Protein AF-A0A6G1WRF9-F1 (afdb_monomer)

Sequence (83 aa):
MTEEQKLTLEQSVRDVLQDFDQSGTAFTASMLVSALRESGTGADERLLDEPDIEAFVTDFVTRRRDELDEGDDPRAATEPPDG

Radius of gyration: 16.87 Å; Cα contacts (8 Å, |Δi|>4): 42; chains: 1; bounding box: 60×20×32 Å

Foldseek 3Di:
DDPQLVVQLLVLLVVLVVVCVVVVHDDDLVRSLVVSCVVVRRHDNVNSPDPCSSVVSRVSVVVVVVVVVVVPPPVVPDDDPDD

Solvent-accessible surface area (backbone atoms only — not comparable to full-atom values): 5058 Å² total; per-residue (Å²): 135,55,72,68,56,46,54,38,37,54,51,40,54,49,53,56,48,50,51,34,60,75,67,70,49,92,79,49,58,70,54,52,56,51,49,51,63,72,64,61,53,76,48,55,73,72,55,71,68,37,80,62,40,61,56,50,50,38,51,52,52,50,52,54,48,48,62,58,48,67,71,62,58,78,75,84,74,71,77,80,81,84,133

Secondary structure (DSSP, 8-state):
--HHHHHHHHHHHHHHHHHHHHHT----HHHHHHHHHHHT-SS-HHHHTSHHHHHHHHHHHHHHHHHHHTTS-GGGG------

pLDDT: mean 76.24, std 11.96, range [43.34, 87.62]

Nearest PDB structures (foldseek):
  2lbf-assembly1_A  TM=3.520E-01  e=4.020E+00  Homo sapiens
  2gf4-assembly1_B-2  TM=3.933E-01  e=8.586E+00  Halobacterium salinarum NRC-1

Organism: NCBI:txid110321

Structure (mmCIF, N/CA/C/O backbone):
data_AF-A0A6G1WRF9-F1
#
_entry.id   AF-A0A6G1WRF9-F1
#
loop_
_atom_site.group_PDB
_atom_site.id
_atom_site.type_symbol
_atom_site.label_atom_id
_atom_site.label_alt_id
_atom_site.label_comp_id
_atom_site.label_asym_id
_atom_site.label_entity_id
_atom_site.label_seq_id
_atom_site.pdbx_PDB_ins_code
_atom_site.Cartn_x
_atom_site.Cartn_y
_atom_site.Cartn_z
_atom_site.occupancy
_atom_site.B_iso_or_equiv
_atom_site.auth_seq_id
_atom_site.auth_comp_id
_atom_site.auth_asym_id
_atom_site.auth_atom_id
_atom_site.pdbx_PDB_model_num
ATOM 1 N N . MET A 1 1 ? -4.312 0.103 12.478 1.00 72.12 1 MET A N 1
ATOM 2 C CA . MET A 1 1 ? -4.337 -1.280 11.944 1.00 72.12 1 MET A CA 1
ATOM 3 C C . MET A 1 1 ? -3.977 -2.333 12.983 1.00 72.12 1 MET A C 1
ATOM 5 O O . MET A 1 1 ? -2.995 -2.163 13.699 1.00 72.12 1 MET A O 1
ATOM 9 N N . THR A 1 2 ? -4.743 -3.426 13.034 1.00 84.88 2 THR A N 1
ATOM 10 C CA . THR A 1 2 ? -4.360 -4.679 13.715 1.00 84.88 2 THR A CA 1
ATOM 11 C C . THR A 1 2 ? -3.453 -5.540 12.823 1.00 84.88 2 THR A C 1
ATOM 13 O O . THR A 1 2 ? -3.371 -5.309 11.617 1.00 84.88 2 THR A O 1
ATOM 16 N N . GLU A 1 3 ? -2.780 -6.548 13.390 1.00 85.81 3 GLU A N 1
ATOM 17 C CA . GLU A 1 3 ? -1.949 -7.488 12.613 1.00 85.81 3 GLU A CA 1
ATOM 18 C C . GLU A 1 3 ? -2.758 -8.247 11.552 1.00 85.81 3 GLU A C 1
ATOM 20 O O . GLU A 1 3 ? -2.311 -8.374 10.417 1.00 85.81 3 GLU A O 1
ATOM 25 N N . GLU A 1 4 ? -3.977 -8.681 11.877 1.00 85.25 4 GLU A N 1
ATOM 26 C CA . GLU A 1 4 ? -4.864 -9.367 10.927 1.00 85.25 4 GLU A CA 1
ATOM 27 C C . GLU A 1 4 ? -5.268 -8.459 9.757 1.00 85.25 4 GLU A C 1
ATOM 29 O O . GLU A 1 4 ? -5.248 -8.880 8.598 1.00 85.25 4 GLU A O 1
ATOM 34 N N . GLN A 1 5 ? -5.573 -7.188 10.040 1.00 80.94 5 GLN A N 1
ATOM 35 C CA . GLN A 1 5 ? -5.868 -6.187 9.008 1.00 80.94 5 GLN A CA 1
ATOM 36 C C . GLN A 1 5 ? -4.645 -5.911 8.135 1.00 80.94 5 GLN A C 1
ATOM 38 O O . GLN A 1 5 ? -4.780 -5.727 6.928 1.00 80.94 5 GLN A O 1
ATOM 43 N N . LYS A 1 6 ? -3.450 -5.916 8.734 1.00 83.06 6 LYS A N 1
ATOM 44 C CA . LYS A 1 6 ? -2.187 -5.758 8.016 1.00 83.06 6 LYS A CA 1
ATOM 45 C C . LYS A 1 6 ? -1.926 -6.900 7.055 1.00 83.06 6 LYS A C 1
ATOM 47 O O . LYS A 1 6 ?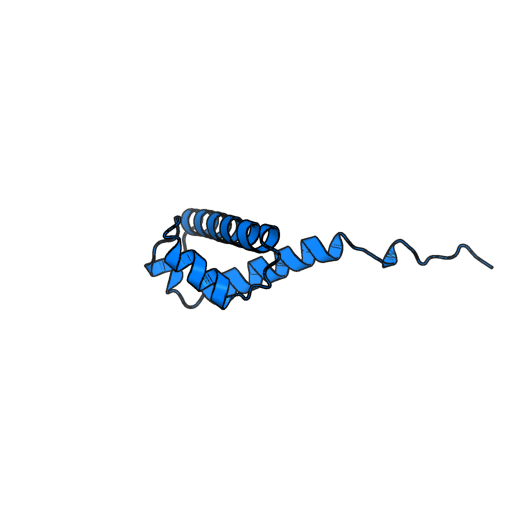 -1.740 -6.646 5.873 1.00 83.06 6 LYS A O 1
ATOM 52 N N . LEU A 1 7 ? -2.014 -8.135 7.533 1.00 86.19 7 LEU A N 1
ATOM 53 C CA . LEU A 1 7 ? -1.836 -9.319 6.697 1.00 86.19 7 LEU A CA 1
ATOM 54 C C . LEU A 1 7 ? -2.858 -9.367 5.558 1.00 86.19 7 LEU A C 1
ATOM 56 O O . LEU A 1 7 ? -2.500 -9.676 4.424 1.00 86.19 7 LEU A O 1
ATOM 60 N N . THR A 1 8 ? -4.112 -9.014 5.846 1.00 85.12 8 THR A N 1
ATOM 61 C CA . THR A 1 8 ? -5.171 -8.963 4.830 1.00 85.12 8 THR A CA 1
ATOM 62 C C . THR A 1 8 ? -4.869 -7.908 3.769 1.00 85.12 8 THR A C 1
ATOM 64 O O . THR A 1 8 ? -4.932 -8.204 2.580 1.00 85.12 8 THR A O 1
ATOM 67 N N . LEU A 1 9 ? -4.464 -6.703 4.180 1.00 84.56 9 LEU A N 1
ATOM 68 C CA . LEU A 1 9 ? -4.084 -5.643 3.253 1.00 84.56 9 LEU A CA 1
ATOM 69 C C . LEU A 1 9 ? -2.856 -6.030 2.416 1.00 84.56 9 LEU A C 1
ATOM 71 O O . LEU A 1 9 ? -2.870 -5.837 1.207 1.00 84.56 9 LEU A O 1
ATOM 75 N N . GLU A 1 10 ? -1.817 -6.604 3.026 1.00 87.00 10 GLU A N 1
ATOM 76 C CA . GLU A 1 10 ? -0.623 -7.089 2.316 1.00 87.00 10 GLU A CA 1
ATOM 77 C C . GLU A 1 10 ? -0.977 -8.128 1.251 1.00 87.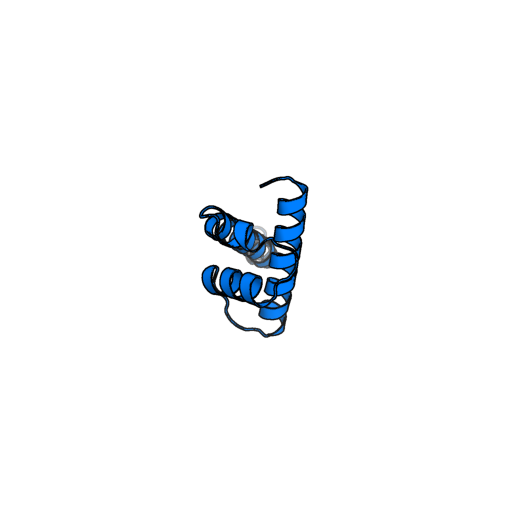00 10 GLU A C 1
ATOM 79 O O . GLU A 1 10 ? -0.448 -8.089 0.138 1.00 87.00 10 GLU A O 1
ATOM 84 N N . GLN A 1 11 ? -1.888 -9.048 1.578 1.00 87.25 11 GLN A N 1
ATOM 85 C CA . GLN A 1 11 ? -2.371 -10.056 0.643 1.00 87.25 11 GLN A CA 1
ATOM 86 C C . GLN A 1 11 ? -3.116 -9.409 -0.530 1.00 87.25 11 GLN A C 1
ATOM 88 O O . GLN A 1 11 ? -2.804 -9.721 -1.677 1.00 87.25 11 GLN A O 1
ATOM 93 N N . SER A 1 12 ? -4.031 -8.475 -0.259 1.00 87.06 12 SER A N 1
ATOM 94 C CA . SER A 1 12 ? -4.781 -7.771 -1.303 1.00 87.06 12 SER A CA 1
ATOM 95 C C . SER A 1 12 ? -3.872 -6.923 -2.193 1.00 87.06 12 SER A C 1
ATOM 97 O O . SER A 1 12 ? -3.998 -6.958 -3.413 1.00 87.06 12 SER A O 1
ATOM 99 N N . VAL A 1 13 ? -2.916 -6.193 -1.607 1.00 86.25 13 VAL A N 1
ATOM 100 C CA . VAL A 1 13 ? -1.927 -5.398 -2.356 1.00 86.25 13 VAL A CA 1
ATOM 101 C C . VAL A 1 13 ? -1.106 -6.302 -3.269 1.00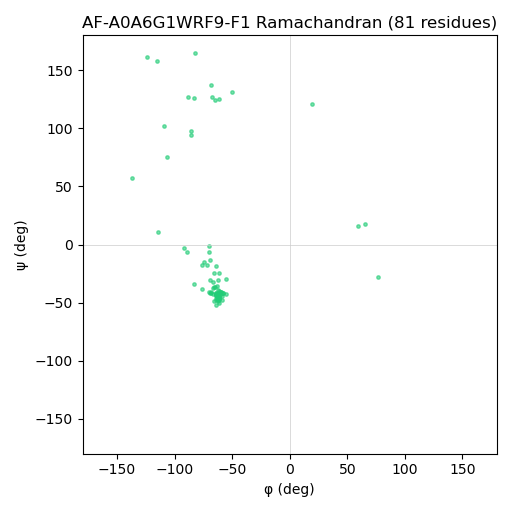 86.25 13 VAL A C 1
ATOM 103 O O . VAL A 1 13 ? -0.879 -5.952 -4.423 1.00 86.25 13 VAL A O 1
ATOM 106 N N . ARG A 1 14 ? -0.689 -7.478 -2.782 1.00 86.19 14 ARG A N 1
ATOM 107 C CA . ARG A 1 14 ? 0.048 -8.464 -3.581 1.00 86.19 14 ARG A CA 1
ATOM 108 C C . ARG A 1 14 ? -0.783 -9.013 -4.740 1.00 86.19 14 ARG A C 1
ATOM 110 O O . ARG A 1 14 ? -0.232 -9.156 -5.825 1.00 86.19 14 ARG A O 1
ATOM 117 N N . ASP A 1 15 ? -2.053 -9.327 -4.510 1.00 87.06 15 ASP A N 1
ATOM 118 C CA . ASP A 1 15 ? -2.954 -9.868 -5.534 1.00 87.06 15 ASP A CA 1
ATOM 119 C C . ASP A 1 15 ? -3.135 -8.871 -6.687 1.00 87.06 15 ASP A C 1
ATOM 121 O O . ASP A 1 15 ? -2.850 -9.185 -7.842 1.00 87.06 15 ASP A O 1
ATOM 125 N N . VAL A 1 16 ? -3.452 -7.617 -6.349 1.00 86.56 16 VAL A N 1
ATOM 126 C CA . VAL A 1 16 ? -3.586 -6.531 -7.328 1.00 86.56 16 VAL A CA 1
ATOM 127 C C . VAL A 1 16 ? -2.257 -6.259 -8.041 1.00 86.56 16 VAL A C 1
ATOM 129 O O . VAL A 1 16 ? -2.228 -6.098 -9.257 1.00 86.56 16 VAL A O 1
ATOM 132 N N . LEU A 1 17 ? -1.135 -6.238 -7.313 1.00 84.81 17 LEU A N 1
ATOM 133 C CA . LEU A 1 17 ? 0.194 -6.085 -7.913 1.00 84.81 17 LEU A CA 1
ATOM 134 C C . LEU A 1 17 ? 0.512 -7.173 -8.934 1.00 84.81 17 LEU A C 1
ATOM 136 O O . LEU A 1 17 ? 1.085 -6.878 -9.978 1.00 84.81 17 LEU A O 1
ATOM 140 N N . GLN A 1 18 ? 0.163 -8.420 -8.626 1.00 84.31 18 GLN A N 1
ATOM 141 C CA . GLN A 1 18 ? 0.402 -9.544 -9.517 1.00 84.31 18 GLN A CA 1
ATOM 142 C C . GLN A 1 18 ? -0.434 -9.427 -10.799 1.00 84.31 18 GLN A C 1
ATOM 144 O O . GLN A 1 18 ? 0.068 -9.756 -11.870 1.00 84.31 18 GLN A O 1
ATOM 149 N N . ASP A 1 19 ? -1.665 -8.917 -10.713 1.00 85.94 19 ASP A N 1
ATOM 150 C CA . ASP A 1 19 ? -2.498 -8.636 -11.889 1.00 85.94 19 ASP A CA 1
ATOM 151 C C . ASP A 1 19 ? -1.860 -7.566 -12.797 1.00 85.94 19 ASP A C 1
ATOM 153 O O . ASP A 1 19 ? -1.715 -7.768 -14.005 1.00 85.94 19 ASP A O 1
ATOM 157 N N . PHE A 1 20 ? -1.363 -6.468 -12.212 1.00 83.44 20 PHE A N 1
ATOM 158 C CA . PHE A 1 20 ? -0.649 -5.427 -12.962 1.00 83.44 20 PHE A CA 1
ATOM 159 C C . PHE A 1 20 ? 0.643 -5.938 -13.615 1.00 83.44 20 PHE A C 1
ATOM 161 O O . PHE A 1 20 ? 0.907 -5.610 -14.776 1.00 83.44 20 PHE A O 1
ATOM 168 N N . ASP A 1 21 ? 1.424 -6.742 -12.889 1.00 82.31 21 ASP A N 1
ATOM 169 C CA . ASP A 1 21 ? 2.658 -7.362 -13.384 1.00 82.31 21 ASP A CA 1
ATOM 170 C C . ASP A 1 21 ? 2.377 -8.294 -14.573 1.00 82.31 21 ASP A C 1
ATOM 172 O O . ASP A 1 21 ? 2.988 -8.155 -15.633 1.00 82.31 21 ASP A O 1
ATOM 176 N N . GLN A 1 22 ? 1.363 -9.161 -14.459 1.00 82.94 22 GLN A N 1
ATOM 177 C CA . GLN A 1 22 ? 0.927 -10.042 -15.549 1.00 82.94 22 GLN A CA 1
ATOM 178 C C . GLN A 1 22 ? 0.393 -9.274 -16.761 1.00 82.94 22 GLN A C 1
ATOM 180 O O . GLN A 1 22 ? 0.597 -9.688 -17.904 1.00 82.94 22 GLN A O 1
ATOM 185 N N . SER A 1 23 ? -0.285 -8.155 -16.518 1.00 83.19 23 SER A N 1
ATOM 186 C CA . SER A 1 23 ? 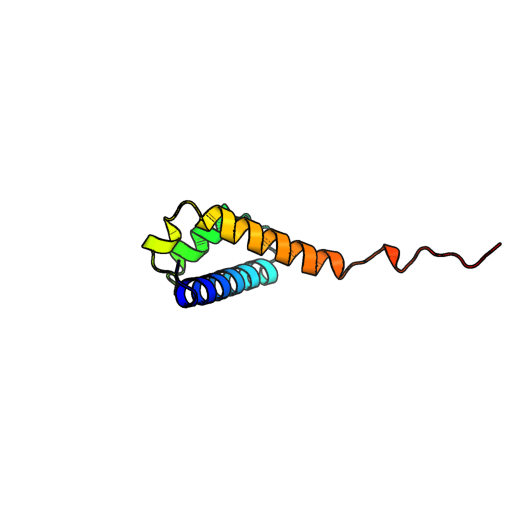-0.792 -7.260 -17.556 1.00 83.19 23 SER A CA 1
ATOM 187 C C . SER A 1 23 ? 0.330 -6.475 -18.259 1.00 83.19 23 SER A C 1
ATOM 189 O O . SER A 1 23 ? 0.127 -5.943 -19.351 1.00 83.19 23 SER A O 1
ATOM 191 N N . GLY A 1 24 ? 1.527 -6.390 -17.661 1.00 77.62 24 GLY A N 1
ATOM 192 C CA . GLY A 1 24 ? 2.632 -5.560 -18.152 1.00 77.62 24 GLY A CA 1
ATOM 193 C C . GLY A 1 24 ? 2.323 -4.060 -18.096 1.00 77.62 24 GLY A C 1
ATOM 194 O O . GLY A 1 24 ? 2.962 -3.256 -18.780 1.00 77.62 24 GLY A O 1
ATOM 195 N N . THR A 1 25 ? 1.315 -3.676 -17.312 1.00 82.06 25 THR A N 1
ATOM 196 C CA . THR A 1 25 ? 0.856 -2.294 -17.204 1.00 82.06 25 THR A CA 1
ATOM 197 C C . THR A 1 25 ? 1.656 -1.585 -16.121 1.00 82.06 25 THR A C 1
ATOM 199 O O . THR A 1 25 ? 1.713 -2.033 -14.978 1.00 82.06 25 THR A O 1
ATOM 202 N N . ALA A 1 26 ? 2.253 -0.442 -16.464 1.00 79.50 26 ALA A N 1
ATOM 203 C CA . ALA A 1 26 ? 2.887 0.416 -15.473 1.00 79.50 26 ALA A CA 1
ATOM 204 C C . ALA A 1 26 ? 1.838 0.889 -14.458 1.00 79.50 26 ALA A C 1
ATOM 206 O O . ALA A 1 26 ? 0.826 1.483 -14.832 1.00 79.50 26 ALA A O 1
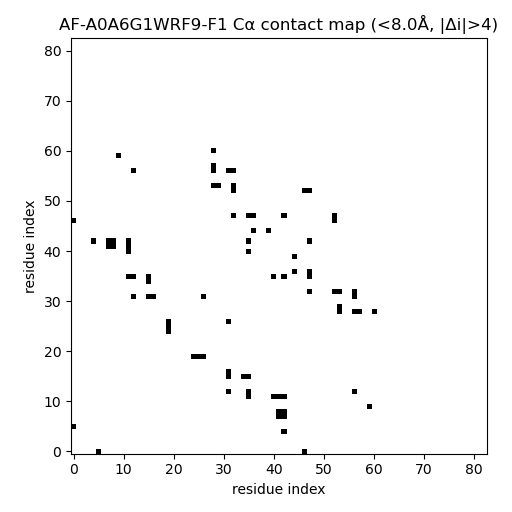ATOM 207 N N . PHE A 1 27 ? 2.098 0.644 -13.180 1.00 79.12 27 PHE A N 1
ATOM 208 C CA . PHE A 1 27 ? 1.201 1.008 -12.093 1.00 79.12 27 PHE A CA 1
ATOM 209 C C . PHE A 1 27 ? 1.844 2.059 -11.184 1.00 79.12 27 PHE A C 1
ATOM 211 O O . PHE A 1 27 ? 3.064 2.219 -11.125 1.00 79.12 27 PHE A O 1
ATOM 218 N N . THR A 1 28 ? 1.005 2.792 -10.459 1.00 83.25 28 THR A N 1
ATOM 219 C CA . THR A 1 28 ? 1.417 3.752 -9.426 1.00 83.25 28 THR A CA 1
ATOM 220 C C . THR A 1 28 ? 0.746 3.404 -8.101 1.00 83.25 28 THR A C 1
ATOM 222 O O . THR A 1 28 ? -0.272 2.710 -8.083 1.00 83.25 28 THR A O 1
ATOM 225 N N . ALA A 1 29 ? 1.279 3.902 -6.980 1.00 81.25 29 ALA A N 1
ATOM 226 C CA . ALA A 1 29 ? 0.683 3.673 -5.661 1.00 81.25 29 ALA A CA 1
ATOM 227 C C . ALA A 1 29 ? -0.794 4.112 -5.607 1.00 81.25 29 ALA A C 1
ATOM 229 O O . ALA A 1 29 ? -1.644 3.358 -5.143 1.00 81.25 29 ALA A O 1
ATOM 230 N N . SER A 1 30 ? -1.138 5.271 -6.178 1.00 81.69 30 SER A N 1
ATOM 231 C CA . SER A 1 30 ? -2.526 5.751 -6.223 1.00 81.69 30 SER A CA 1
ATOM 232 C C . SER A 1 30 ? -3.442 4.883 -7.103 1.00 81.69 30 SER A C 1
ATOM 234 O O . SER A 1 30 ? -4.627 4.738 -6.791 1.00 81.69 30 SER A O 1
ATOM 236 N N . MET A 1 31 ? -2.920 4.272 -8.180 1.00 86.38 31 MET A N 1
ATOM 237 C CA . MET A 1 31 ? -3.678 3.292 -8.978 1.00 86.38 31 MET A CA 1
ATOM 238 C C . MET A 1 31 ? -3.929 2.006 -8.192 1.00 86.38 31 MET A C 1
ATOM 240 O O . MET A 1 31 ? -5.043 1.496 -8.220 1.00 86.38 31 MET A O 1
ATOM 244 N N . LEU A 1 32 ? -2.933 1.525 -7.446 1.00 84.62 32 LEU A N 1
ATOM 245 C CA . LEU A 1 32 ? -3.076 0.363 -6.568 1.00 84.62 32 LEU A CA 1
ATOM 246 C C . LEU A 1 32 ? -4.111 0.597 -5.471 1.00 84.62 32 LEU A C 1
ATOM 248 O O . LEU A 1 32 ? -4.985 -0.239 -5.284 1.00 84.62 32 LEU A O 1
ATOM 252 N N . VAL A 1 33 ? -4.070 1.745 -4.788 1.00 84.38 33 VAL A N 1
ATOM 253 C CA . VAL A 1 33 ? -5.079 2.097 -3.773 1.00 84.38 33 VAL A CA 1
ATOM 254 C C . VAL A 1 33 ? -6.477 2.164 -4.393 1.00 84.38 33 VAL A C 1
ATOM 256 O O . VAL A 1 33 ? -7.435 1.653 -3.813 1.00 84.38 33 VAL A O 1
ATOM 259 N N . SER A 1 34 ? -6.601 2.729 -5.597 1.00 85.75 34 SER A N 1
ATOM 260 C CA . SER A 1 34 ? -7.881 2.779 -6.315 1.00 85.75 34 SER A CA 1
ATOM 261 C C . SER A 1 34 ? -8.386 1.381 -6.685 1.00 85.75 34 SER A C 1
ATOM 263 O O . SER A 1 34 ? -9.555 1.080 -6.463 1.00 85.75 34 SER A O 1
ATOM 265 N N . ALA A 1 35 ? -7.506 0.509 -7.181 1.00 85.94 35 ALA A N 1
ATOM 266 C CA . ALA A 1 35 ? -7.835 -0.869 -7.532 1.00 85.94 35 ALA A CA 1
ATOM 267 C C . ALA A 1 35 ? -8.195 -1.714 -6.300 1.00 85.94 35 ALA A C 1
ATOM 269 O O . ALA A 1 35 ? -9.137 -2.495 -6.347 1.00 85.94 35 ALA A O 1
ATOM 270 N N . LEU A 1 36 ? -7.518 -1.512 -5.166 1.00 84.88 36 LEU A N 1
ATOM 271 C CA . LEU A 1 36 ? -7.867 -2.149 -3.891 1.00 84.88 36 LEU A CA 1
ATOM 272 C C . LEU A 1 36 ? -9.265 -1.743 -3.423 1.00 84.88 36 LEU A C 1
ATOM 274 O O . LEU A 1 36 ? -10.027 -2.583 -2.947 1.00 84.88 36 LEU A O 1
ATOM 278 N N . ARG A 1 37 ? -9.611 -0.464 -3.604 1.00 83.19 37 ARG A N 1
ATOM 279 C CA . ARG A 1 37 ? -10.931 0.075 -3.271 1.00 83.19 37 ARG A CA 1
ATOM 280 C C . ARG A 1 37 ? -12.026 -0.474 -4.182 1.00 83.19 37 ARG A C 1
ATOM 282 O O . ARG A 1 37 ? -13.102 -0.800 -3.696 1.00 83.19 37 ARG A O 1
ATOM 289 N N . GLU A 1 38 ? -11.750 -0.588 -5.479 1.00 82.62 38 GLU A N 1
ATOM 290 C CA . GLU A 1 38 ? -12.688 -1.133 -6.468 1.00 82.62 38 GLU A CA 1
ATOM 291 C C . GLU A 1 38 ? -12.892 -2.643 -6.302 1.00 82.62 38 GLU A C 1
ATOM 293 O O . GLU A 1 38 ? -14.015 -3.136 -6.384 1.00 82.62 38 GLU A O 1
ATOM 298 N N . SER A 1 39 ? -11.811 -3.371 -6.021 1.00 75.19 39 SER A N 1
ATOM 299 C CA . SER A 1 39 ? -11.819 -4.824 -5.871 1.00 75.19 39 SER A CA 1
ATOM 300 C C . SER A 1 39 ? -12.640 -5.276 -4.655 1.00 75.19 39 SER A C 1
ATOM 302 O O . SER A 1 39 ? -13.138 -6.399 -4.629 1.00 75.19 39 SER A O 1
ATOM 304 N N . GLY A 1 40 ? -12.805 -4.420 -3.635 1.00 68.31 40 GLY A N 1
ATOM 305 C CA . GLY A 1 40 ? -13.530 -4.770 -2.405 1.00 68.31 40 GLY A CA 1
ATOM 306 C C . GLY A 1 40 ? -12.913 -5.966 -1.665 1.00 68.31 40 GLY A C 1
ATOM 307 O O . GLY A 1 40 ? -13.553 -6.592 -0.818 1.00 68.31 40 GLY A O 1
ATOM 308 N N . THR A 1 41 ? -11.673 -6.317 -2.012 1.00 60.50 41 THR A N 1
ATOM 309 C CA . THR A 1 41 ? -11.019 -7.549 -1.590 1.00 60.50 41 THR A CA 1
ATOM 310 C C . THR A 1 41 ? -10.374 -7.326 -0.229 1.00 60.50 41 THR A C 1
ATOM 312 O O . THR A 1 41 ? -9.259 -6.823 -0.111 1.00 60.50 41 THR A O 1
ATOM 315 N N . GLY A 1 42 ? -11.107 -7.6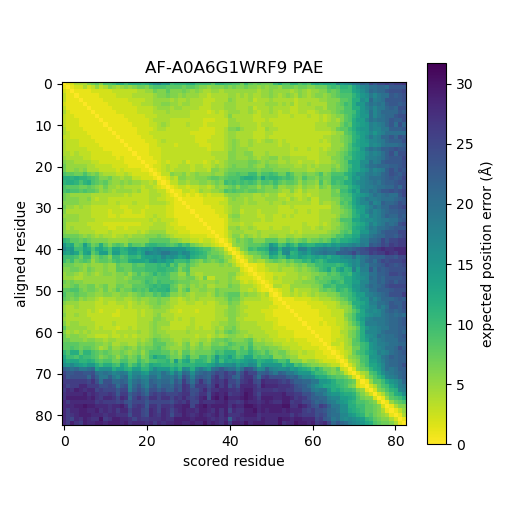85 0.823 1.00 58.38 42 GLY A N 1
ATOM 316 C CA . GLY A 1 42 ? -10.585 -8.006 2.157 1.00 58.38 42 GLY A CA 1
ATOM 317 C C . GLY A 1 42 ? -10.167 -6.839 3.057 1.00 58.38 42 GLY A C 1
ATOM 318 O O . GLY A 1 42 ? -10.264 -6.972 4.274 1.00 58.38 42 GLY A O 1
ATOM 319 N N . ALA A 1 43 ? -9.740 -5.700 2.514 1.00 64.25 43 ALA A N 1
ATOM 320 C CA . ALA A 1 43 ? -9.466 -4.517 3.323 1.0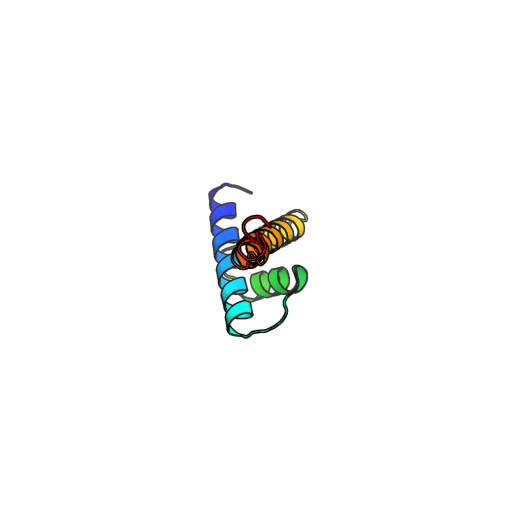0 64.25 43 ALA A CA 1
ATOM 321 C C . ALA A 1 43 ? -10.772 -3.754 3.583 1.00 64.25 43 ALA A C 1
ATOM 323 O O . ALA A 1 43 ? -11.489 -3.407 2.646 1.00 64.25 43 ALA A O 1
ATOM 324 N N . ASP A 1 44 ? -11.079 -3.489 4.855 1.00 71.81 44 ASP A N 1
ATOM 325 C CA . ASP A 1 44 ? -12.187 -2.615 5.250 1.00 71.81 44 ASP A CA 1
ATOM 326 C C . ASP A 1 44 ? -12.088 -1.289 4.469 1.00 71.81 44 ASP A C 1
ATOM 328 O O . ASP A 1 44 ? -11.023 -0.671 4.448 1.00 71.81 44 ASP A O 1
ATOM 332 N N . GLU A 1 45 ? -13.173 -0.807 3.854 1.00 72.19 45 GLU A N 1
ATOM 333 C CA . GLU A 1 45 ? -13.160 0.474 3.116 1.00 72.19 45 GLU A CA 1
ATOM 334 C C . GLU A 1 45 ? -12.677 1.637 3.993 1.00 72.19 45 GLU A C 1
ATOM 336 O O . GLU A 1 45 ? -12.066 2.585 3.506 1.00 72.19 45 GLU A O 1
ATOM 341 N N . ARG A 1 46 ? -12.920 1.542 5.307 1.00 76.06 46 ARG A N 1
ATOM 342 C CA . ARG A 1 46 ? -12.412 2.492 6.302 1.00 76.06 46 ARG A CA 1
ATOM 343 C C . ARG A 1 46 ? -10.908 2.413 6.504 1.00 76.06 46 ARG A C 1
ATOM 345 O O . ARG A 1 46 ? -10.309 3.427 6.830 1.00 76.06 46 ARG A O 1
ATOM 352 N N . LEU A 1 47 ? -10.328 1.228 6.330 1.00 77.19 47 LEU A N 1
ATOM 353 C CA . LEU A 1 47 ? -8.888 1.025 6.357 1.00 77.19 47 LEU A CA 1
ATOM 354 C C . LEU A 1 47 ? -8.259 1.745 5.168 1.00 77.19 47 LEU A C 1
ATOM 356 O O . LEU A 1 47 ? -7.340 2.519 5.359 1.00 77.19 47 LEU A O 1
ATOM 360 N N . LEU A 1 48 ? -8.810 1.553 3.963 1.00 77.44 48 LEU A N 1
ATOM 361 C CA . LEU A 1 48 ? -8.315 2.158 2.717 1.00 77.44 48 LEU A CA 1
ATOM 362 C C . LEU A 1 48 ? -8.406 3.693 2.684 1.00 77.44 48 LEU A C 1
ATOM 364 O O . LEU A 1 48 ? -7.737 4.318 1.865 1.00 77.44 48 LEU A O 1
ATOM 368 N N . ASP A 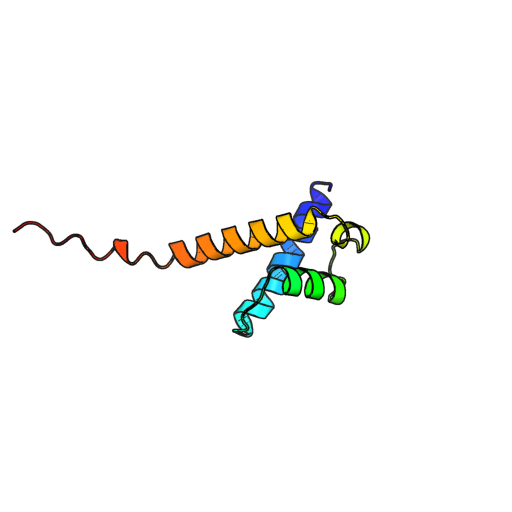1 49 ? -9.223 4.289 3.554 1.00 79.00 49 ASP A N 1
ATOM 369 C CA . ASP A 1 49 ? -9.344 5.742 3.723 1.00 79.00 49 ASP A CA 1
ATOM 370 C C . ASP A 1 49 ? -8.355 6.302 4.767 1.00 79.00 49 ASP A C 1
ATOM 372 O O . ASP A 1 49 ? -8.256 7.518 4.934 1.00 79.00 49 ASP A O 1
ATOM 376 N N . GLU A 1 50 ? -7.609 5.445 5.480 1.00 80.75 50 GLU A N 1
ATOM 377 C CA . GLU A 1 50 ? -6.581 5.912 6.410 1.00 80.75 50 GLU A CA 1
ATOM 378 C C . GLU A 1 50 ? -5.405 6.549 5.640 1.00 80.75 50 GLU A C 1
ATOM 380 O O . GLU A 1 50 ? -4.928 5.988 4.647 1.00 80.75 50 GLU A O 1
ATOM 385 N N . PRO A 1 51 ? -4.873 7.694 6.111 1.00 75.94 51 PRO A N 1
ATOM 386 C CA . PRO A 1 51 ? -3.763 8.383 5.448 1.00 75.94 51 PRO A CA 1
ATOM 387 C C . PRO A 1 51 ? -2.488 7.527 5.381 1.00 75.94 51 PRO A C 1
ATOM 389 O O . PRO A 1 51 ? -1.662 7.705 4.488 1.00 75.94 51 PRO A O 1
ATOM 392 N N . ASP A 1 52 ? -2.340 6.571 6.297 1.00 80.94 52 ASP A N 1
ATOM 393 C CA . ASP A 1 52 ? -1.211 5.647 6.354 1.00 80.94 52 ASP A CA 1
ATOM 394 C C . ASP A 1 52 ? -1.249 4.555 5.269 1.00 80.94 52 ASP A C 1
ATOM 396 O O . ASP A 1 52 ? -0.217 3.936 5.008 1.00 80.94 52 ASP A O 1
ATOM 400 N N . ILE A 1 53 ? -2.382 4.319 4.589 1.00 83.19 53 ILE A N 1
ATOM 401 C CA . ILE A 1 53 ? -2.464 3.286 3.541 1.00 83.19 53 ILE A CA 1
ATOM 402 C C . ILE A 1 53 ? -1.656 3.652 2.314 1.00 83.19 53 ILE A C 1
ATOM 404 O O . ILE A 1 53 ? -0.962 2.797 1.772 1.00 83.19 53 ILE A O 1
ATOM 408 N N . GLU A 1 54 ? -1.704 4.908 1.875 1.00 83.62 54 GLU A N 1
ATOM 409 C CA . GLU A 1 54 ? -0.919 5.326 0.715 1.00 83.62 54 GLU A CA 1
ATOM 410 C C . GLU A 1 54 ? 0.581 5.145 0.984 1.00 83.62 54 GLU A C 1
ATOM 412 O O . GLU A 1 54 ? 1.304 4.610 0.139 1.00 83.62 54 GLU A O 1
ATOM 417 N N . ALA A 1 55 ? 1.034 5.499 2.191 1.00 85.75 55 ALA A N 1
ATOM 418 C CA . ALA A 1 55 ? 2.409 5.281 2.625 1.00 85.75 55 ALA A CA 1
ATOM 419 C C . ALA A 1 55 ? 2.751 3.785 2.704 1.00 85.75 55 ALA A C 1
ATOM 421 O O . ALA A 1 55 ? 3.801 3.373 2.214 1.00 85.75 55 ALA A O 1
ATOM 422 N N . PHE A 1 56 ? 1.851 2.964 3.252 1.00 86.25 56 PHE A N 1
ATOM 423 C CA . PHE A 1 56 ? 2.026 1.517 3.359 1.00 86.25 56 PHE A CA 1
ATOM 424 C C . PHE A 1 56 ? 2.137 0.832 1.992 1.00 86.25 56 PHE A C 1
ATOM 426 O O . PHE A 1 56 ? 3.058 0.054 1.758 1.00 86.25 56 PHE A O 1
ATOM 433 N N . VAL A 1 57 ? 1.217 1.137 1.074 1.00 85.81 57 VAL A N 1
ATOM 434 C CA . VAL A 1 57 ? 1.219 0.591 -0.288 1.00 85.81 57 VAL A CA 1
ATOM 435 C C . VAL A 1 57 ? 2.463 1.057 -1.037 1.00 85.81 57 VAL A C 1
ATOM 437 O O . VAL A 1 57 ? 3.107 0.250 -1.701 1.00 85.81 57 VAL A O 1
ATOM 440 N N . THR A 1 58 ? 2.852 2.326 -0.891 1.00 86.75 58 THR A N 1
ATOM 441 C CA . THR A 1 58 ? 4.077 2.859 -1.506 1.00 86.75 58 THR A CA 1
ATOM 442 C C . THR A 1 58 ? 5.327 2.143 -0.994 1.00 86.75 58 THR A C 1
ATOM 444 O O . THR A 1 58 ? 6.164 1.741 -1.803 1.00 86.75 58 THR A O 1
ATOM 447 N N . ASP A 1 59 ? 5.453 1.946 0.321 1.00 87.62 59 ASP A N 1
ATOM 448 C CA . ASP A 1 59 ? 6.574 1.222 0.932 1.00 87.62 59 ASP A CA 1
ATOM 449 C C . ASP A 1 59 ? 6.621 -0.236 0.457 1.00 87.62 59 ASP A C 1
ATOM 451 O O . ASP A 1 59 ? 7.656 -0.701 -0.021 1.00 87.62 59 ASP A O 1
ATOM 455 N N . PHE A 1 60 ? 5.475 -0.927 0.473 1.00 85.56 60 PHE A N 1
ATOM 456 C CA . PHE A 1 60 ? 5.361 -2.312 0.020 1.00 85.56 60 PHE A CA 1
ATOM 457 C C . PHE A 1 60 ? 5.775 -2.470 -1.445 1.00 85.56 60 PHE A C 1
ATOM 459 O O . PHE A 1 60 ? 6.576 -3.342 -1.773 1.00 85.56 60 PHE A O 1
ATOM 466 N N . VAL A 1 61 ? 5.263 -1.609 -2.327 1.00 82.56 61 VAL A N 1
ATOM 467 C CA . VAL A 1 61 ? 5.610 -1.588 -3.754 1.00 82.56 61 VAL A CA 1
ATOM 468 C C . VAL A 1 61 ? 7.091 -1.312 -3.954 1.00 82.56 61 VAL A C 1
ATOM 470 O O . VAL A 1 61 ? 7.732 -1.986 -4.755 1.00 82.56 61 VAL A O 1
ATOM 473 N N . THR A 1 62 ? 7.633 -0.325 -3.240 1.00 84.81 62 THR A N 1
ATOM 474 C CA . THR A 1 62 ? 9.041 0.064 -3.363 1.00 84.81 62 THR A CA 1
ATOM 475 C C . THR A 1 62 ? 9.938 -1.094 -2.963 1.00 84.81 62 THR A C 1
ATOM 477 O O . THR A 1 62 ? 10.821 -1.463 -3.728 1.00 84.81 62 THR A O 1
ATOM 480 N N . ARG A 1 63 ? 9.650 -1.730 -1.824 1.00 83.50 63 ARG A N 1
ATOM 481 C CA . ARG A 1 63 ? 10.372 -2.908 -1.344 1.00 83.50 63 ARG A CA 1
ATOM 482 C C . ARG A 1 63 ? 10.261 -4.080 -2.310 1.00 83.50 63 ARG A C 1
ATOM 484 O O . ARG A 1 63 ? 11.262 -4.708 -2.614 1.00 83.50 63 ARG A O 1
ATOM 491 N N . ARG A 1 64 ? 9.060 -4.347 -2.829 1.00 77.62 64 ARG A N 1
ATOM 492 C CA . ARG A 1 64 ? 8.823 -5.413 -3.810 1.00 77.62 64 ARG A CA 1
ATOM 493 C C . ARG A 1 64 ? 9.598 -5.171 -5.101 1.00 77.62 64 ARG A C 1
ATOM 495 O O . ARG A 1 64 ? 10.109 -6.116 -5.687 1.00 77.62 64 ARG A O 1
ATOM 502 N N . ARG A 1 65 ? 9.671 -3.916 -5.548 1.00 75.19 65 ARG A N 1
ATOM 503 C CA . ARG A 1 65 ? 10.453 -3.529 -6.720 1.00 75.19 65 ARG A CA 1
ATOM 504 C C . ARG A 1 65 ? 11.941 -3.708 -6.460 1.00 75.19 65 ARG A C 1
ATOM 506 O O . ARG A 1 65 ? 12.606 -4.243 -7.326 1.00 75.19 65 ARG A O 1
ATOM 513 N N . ASP A 1 66 ? 12.426 -3.318 -5.285 1.00 76.44 66 ASP A N 1
ATOM 514 C CA . ASP A 1 66 ? 13.815 -3.527 -4.861 1.00 76.44 66 ASP A CA 1
ATOM 515 C C . ASP A 1 66 ? 14.172 -5.024 -4.851 1.00 76.44 66 ASP A C 1
ATOM 517 O O . ASP A 1 66 ? 15.174 -5.413 -5.425 1.00 76.44 66 ASP A O 1
ATOM 521 N N . GLU A 1 67 ? 13.296 -5.891 -4.324 1.00 72.44 67 GLU A N 1
ATOM 522 C CA . GLU A 1 67 ? 13.479 -7.354 -4.360 1.00 72.44 67 GLU A CA 1
ATOM 523 C C . GLU A 1 67 ? 13.505 -7.936 -5.788 1.00 72.44 67 GLU A C 1
ATOM 525 O O . GLU A 1 67 ? 14.131 -8.969 -6.025 1.00 72.44 67 GLU A O 1
ATOM 530 N N . LEU A 1 68 ? 12.786 -7.321 -6.733 1.00 61.28 68 LEU A N 1
ATOM 531 C CA . LEU A 1 68 ? 12.752 -7.741 -8.140 1.00 61.28 68 LEU A CA 1
ATOM 532 C C . LEU A 1 68 ? 13.938 -7.178 -8.942 1.00 61.28 68 LEU A C 1
ATOM 534 O O . LEU A 1 68 ? 14.430 -7.860 -9.836 1.00 61.28 68 LEU A O 1
ATOM 538 N N . ASP A 1 69 ? 14.392 -5.966 -8.616 1.00 59.41 69 ASP A N 1
ATOM 539 C CA . ASP A 1 69 ? 15.538 -5.278 -9.225 1.00 59.41 69 ASP A CA 1
ATOM 540 C C . ASP A 1 69 ? 16.866 -5.873 -8.713 1.00 59.41 69 ASP A C 1
ATOM 542 O O . ASP A 1 69 ? 17.763 -6.131 -9.503 1.00 59.41 69 ASP A O 1
ATOM 546 N N . GLU A 1 70 ? 16.962 -6.233 -7.426 1.00 54.41 70 GLU A N 1
ATOM 547 C CA . GLU A 1 70 ? 18.126 -6.911 -6.819 1.00 54.41 70 GLU A CA 1
ATOM 548 C C . GLU A 1 70 ? 18.298 -8.368 -7.313 1.00 54.41 70 GLU A C 1
ATOM 550 O O . GLU A 1 70 ? 19.357 -8.974 -7.154 1.00 54.41 70 GLU A O 1
ATOM 555 N N . GLY A 1 71 ? 17.284 -8.941 -7.975 1.00 48.62 71 GLY A N 1
ATOM 556 C CA . GLY A 1 71 ? 17.402 -10.206 -8.711 1.00 48.62 71 GLY A CA 1
ATOM 557 C C . GLY A 1 71 ? 18.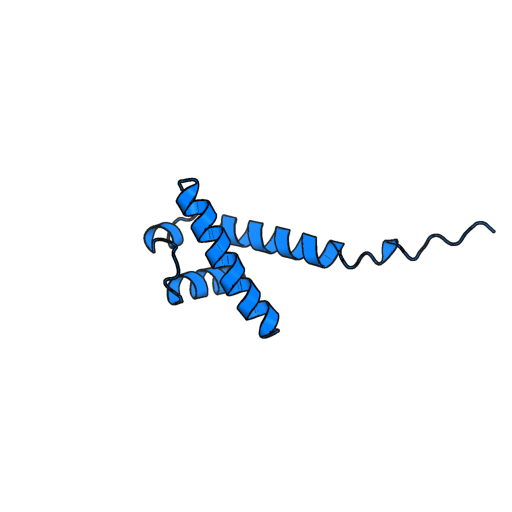122 -10.082 -10.063 1.00 48.62 71 GLY A C 1
ATOM 558 O O . GLY A 1 71 ? 18.591 -11.092 -10.595 1.00 48.62 71 GLY A O 1
ATOM 559 N N . ASP A 1 72 ? 18.233 -8.864 -10.600 1.00 43.34 72 ASP A N 1
ATOM 560 C CA . ASP A 1 72 ? 19.014 -8.508 -11.785 1.00 43.34 72 ASP A CA 1
ATOM 561 C C . ASP A 1 72 ? 20.247 -7.739 -11.304 1.00 43.34 72 ASP A C 1
ATOM 563 O O . ASP A 1 72 ? 20.318 -6.518 -11.345 1.00 43.34 72 ASP A O 1
ATOM 567 N N . ASP A 1 73 ? 21.219 -8.458 -10.749 1.00 49.62 73 ASP A N 1
ATOM 568 C CA . ASP A 1 73 ? 22.493 -7.875 -10.346 1.00 49.62 73 ASP A CA 1
ATOM 569 C C . ASP A 1 73 ? 23.441 -7.851 -11.569 1.00 49.62 73 ASP A C 1
ATOM 571 O O . ASP A 1 73 ? 24.092 -8.861 -11.865 1.00 49.62 73 ASP A O 1
ATOM 575 N N . PRO A 1 74 ? 23.597 -6.733 -12.315 1.00 49.34 74 PRO A N 1
ATOM 576 C CA . PRO A 1 74 ? 24.640 -6.632 -13.332 1.00 49.34 74 PRO A CA 1
ATOM 577 C C . PRO A 1 74 ? 26.048 -6.538 -12.720 1.00 49.34 74 PRO A C 1
ATOM 579 O O . PRO A 1 74 ? 27.027 -6.458 -13.466 1.00 49.34 74 PRO A O 1
ATOM 582 N N . ARG A 1 75 ? 26.204 -6.537 -11.387 1.00 49.66 75 ARG A N 1
ATOM 583 C CA . ARG A 1 75 ? 27.514 -6.489 -10.719 1.00 49.66 75 ARG A CA 1
ATOM 584 C C . ARG A 1 75 ? 28.101 -7.860 -10.412 1.00 49.66 75 ARG A C 1
ATOM 586 O O . ARG A 1 75 ? 29.280 -7.920 -10.074 1.00 49.66 75 ARG A O 1
ATOM 593 N N . ALA A 1 76 ? 27.390 -8.951 -10.692 1.00 48.53 76 ALA A N 1
ATOM 594 C CA . ALA A 1 76 ? 27.994 -10.282 -10.774 1.00 48.53 76 ALA A CA 1
ATOM 595 C C . ALA A 1 76 ? 28.912 -10.477 -12.009 1.00 48.53 76 ALA A C 1
ATOM 597 O O . ALA A 1 76 ? 29.575 -11.508 -12.118 1.00 48.53 76 ALA A O 1
ATOM 598 N N . ALA A 1 77 ? 28.977 -9.519 -12.946 1.00 54.72 77 ALA A N 1
ATOM 599 C CA . ALA A 1 77 ? 29.673 -9.688 -14.229 1.00 54.72 77 ALA A CA 1
ATOM 600 C C . ALA A 1 77 ? 30.911 -8.798 -14.453 1.00 54.72 77 ALA A C 1
ATOM 602 O O . ALA A 1 77 ? 31.418 -8.759 -15.576 1.00 54.72 77 ALA A O 1
ATOM 603 N N . THR A 1 78 ? 31.439 -8.089 -13.448 1.00 56.19 78 THR A N 1
ATOM 604 C CA . THR A 1 78 ? 32.637 -7.249 -13.663 1.00 56.19 78 THR A CA 1
ATOM 605 C C . THR A 1 78 ? 33.674 -7.339 -12.548 1.00 56.19 78 THR A C 1
ATOM 607 O O . THR A 1 78 ? 34.093 -6.323 -12.000 1.00 56.19 78 THR A O 1
ATOM 610 N N . GLU A 1 79 ? 34.154 -8.544 -12.265 1.00 60.56 79 GLU A N 1
ATOM 611 C CA . GLU A 1 79 ? 35.541 -8.728 -11.830 1.00 60.56 79 GLU A CA 1
ATOM 612 C C . GLU A 1 79 ? 36.300 -9.407 -12.980 1.00 60.56 79 GLU A C 1
ATOM 614 O O . GLU A 1 79 ? 36.133 -10.610 -13.194 1.00 60.56 79 GLU A O 1
ATOM 619 N N . PRO A 1 80 ? 37.103 -8.685 -13.786 1.00 66.75 80 PRO A N 1
ATOM 620 C CA . PRO A 1 80 ? 38.125 -9.360 -14.566 1.00 66.75 80 PRO A CA 1
ATOM 621 C C . PRO A 1 80 ? 39.170 -9.913 -13.580 1.00 66.75 80 PRO A C 1
ATOM 623 O O . PRO A 1 80 ? 39.665 -9.149 -12.747 1.00 66.75 80 PRO A O 1
ATOM 626 N N . PRO A 1 81 ? 39.520 -11.211 -13.628 1.00 66.69 81 PRO A N 1
ATOM 627 C CA . PRO A 1 81 ? 40.671 -11.692 -12.886 1.00 66.69 81 PRO A CA 1
ATOM 628 C C . PRO A 1 81 ? 41.931 -11.029 -13.460 1.00 66.69 81 PRO A C 1
ATOM 630 O O . PRO A 1 81 ? 42.162 -11.088 -14.664 1.00 66.69 81 PRO A O 1
ATOM 633 N N . ASP A 1 82 ? 42.662 -10.367 -12.565 1.00 63.62 82 ASP A N 1
ATOM 634 C CA . ASP A 1 82 ? 44.079 -9.974 -12.571 1.00 63.62 82 ASP A CA 1
ATOM 635 C C . ASP A 1 82 ? 44.829 -9.941 -13.923 1.00 63.62 82 ASP A C 1
ATOM 637 O O . ASP A 1 82 ? 45.014 -10.964 -14.591 1.00 63.62 82 ASP A O 1
ATOM 641 N N . GLY A 1 83 ? 45.347 -8.757 -14.267 1.00 55.88 83 GLY A N 1
ATOM 642 C CA . GLY A 1 83 ? 46.336 -8.533 -15.324 1.00 55.88 83 GLY A CA 1
ATOM 643 C C . GLY A 1 83 ? 47.217 -7.330 -15.022 1.00 55.88 83 GLY A C 1
ATOM 644 O O . GLY A 1 83 ? 46.646 -6.266 -14.693 1.00 55.88 83 GLY A O 1
#

Mean predicted aligned error: 9.69 Å